Protein AF-A0A9E1VX59-F1 (afdb_monomer)

Nearest PDB structures (foldseek):
  4j41-assembly1_A  TM=5.391E-01  e=4.958E+00  Bacillus anthracis str. Sterne
  4j10-assembly1_B  T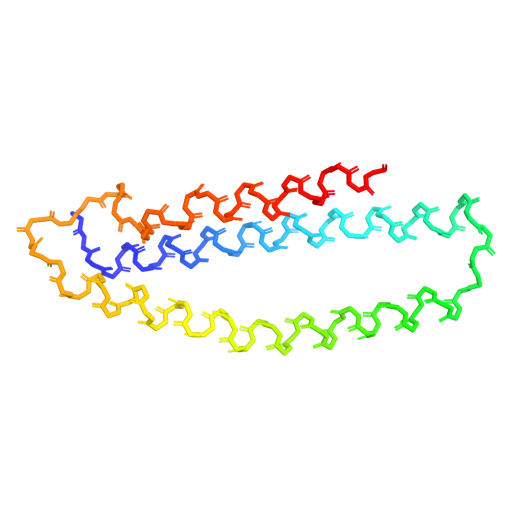M=5.360E-01  e=5.271E+00  Bacillus anthracis str. Sterne

Structure (mmCIF, N/CA/C/O backbone):
data_AF-A0A9E1VX59-F1
#
_entry.id   AF-A0A9E1VX59-F1
#
loop_
_atom_site.group_PDB
_atom_site.id
_atom_site.type_symbol
_atom_site.label_atom_id
_atom_site.label_alt_id
_atom_site.label_comp_id
_atom_site.label_asym_id
_atom_site.label_entity_id
_atom_site.label_seq_id
_atom_site.pdbx_PDB_ins_code
_atom_site.Cartn_x
_atom_site.Cartn_y
_atom_site.Cartn_z
_atom_site.occupancy
_atom_site.B_iso_or_equiv
_atom_site.auth_seq_id
_atom_site.auth_comp_id
_atom_site.auth_asym_id
_atom_site.auth_atom_id
_atom_site.pdbx_PDB_model_num
ATOM 1 N N . MET A 1 1 ? -22.634 -8.150 14.506 1.00 65.50 1 MET A N 1
ATOM 2 C CA . MET A 1 1 ? -21.607 -8.938 13.777 1.00 65.50 1 MET A CA 1
ATOM 3 C C . MET A 1 1 ? -20.467 -9.259 14.743 1.00 65.50 1 MET A C 1
ATOM 5 O O . MET A 1 1 ? -20.340 -8.534 15.713 1.00 65.50 1 MET A O 1
ATOM 9 N N . ASN A 1 2 ? -19.665 -10.315 14.550 1.00 79.00 2 ASN A N 1
ATOM 10 C CA . ASN A 1 2 ? -18.524 -10.581 15.446 1.00 79.00 2 ASN A CA 1
ATOM 11 C C . ASN A 1 2 ? -17.312 -9.701 15.061 1.00 79.00 2 ASN A C 1
ATOM 13 O O . ASN A 1 2 ? -17.063 -9.475 13.872 1.00 79.00 2 ASN A O 1
ATOM 17 N N . LYS A 1 3 ? -16.548 -9.225 16.051 1.00 77.44 3 LYS A N 1
ATOM 18 C CA . LYS A 1 3 ? -15.349 -8.382 15.887 1.00 77.44 3 LYS A CA 1
ATOM 19 C C . LYS A 1 3 ? -14.301 -9.047 14.979 1.00 77.44 3 LYS A C 1
ATOM 21 O O . LYS A 1 3 ? -13.710 -8.376 14.134 1.00 77.44 3 LYS A O 1
ATOM 26 N N . ASN A 1 4 ? -14.149 -10.373 15.055 1.00 79.19 4 ASN A N 1
ATOM 27 C CA . ASN A 1 4 ? -13.240 -11.125 14.175 1.00 79.19 4 ASN A CA 1
ATOM 28 C C . ASN A 1 4 ? -13.661 -11.084 12.696 1.00 79.19 4 ASN A C 1
ATOM 30 O O . ASN A 1 4 ? -12.806 -10.928 11.822 1.00 79.19 4 ASN A O 1
ATOM 34 N N . ASN A 1 5 ? -14.965 -11.150 12.405 1.00 81.50 5 ASN A N 1
ATOM 35 C CA . ASN A 1 5 ? -15.470 -11.062 11.030 1.00 81.50 5 ASN A CA 1
ATOM 36 C C . ASN A 1 5 ? -15.206 -9.667 10.448 1.00 81.50 5 ASN A C 1
ATOM 38 O O . ASN A 1 5 ? -14.810 -9.545 9.295 1.00 81.50 5 ASN A O 1
ATOM 42 N N . LEU A 1 6 ? -15.356 -8.618 11.264 1.00 79.00 6 LEU A N 1
ATOM 43 C CA . LEU A 1 6 ? -15.085 -7.231 10.875 1.00 79.00 6 LEU A CA 1
ATOM 44 C C . LEU A 1 6 ? -13.614 -7.027 10.469 1.00 79.00 6 LEU A C 1
ATOM 46 O O . LEU A 1 6 ? -13.328 -6.394 9.454 1.00 79.00 6 LEU A O 1
ATOM 50 N N . ILE A 1 7 ? -12.684 -7.608 11.235 1.00 79.69 7 ILE A N 1
ATOM 51 C CA . ILE A 1 7 ? -11.244 -7.572 10.940 1.00 79.69 7 ILE A CA 1
ATOM 52 C C . ILE A 1 7 ? -10.930 -8.356 9.658 1.00 79.69 7 ILE A C 1
ATOM 54 O O . ILE A 1 7 ? -10.156 -7.880 8.828 1.00 79.69 7 ILE A O 1
ATOM 58 N N . SER A 1 8 ? -11.542 -9.530 9.474 1.00 82.94 8 SER A N 1
ATOM 59 C CA . SER A 1 8 ? -11.341 -10.355 8.277 1.00 82.94 8 SER A CA 1
ATOM 60 C C . SER A 1 8 ? -11.831 -9.649 7.007 1.00 82.94 8 SER A C 1
ATOM 62 O O . SER A 1 8 ? -11.093 -9.578 6.026 1.00 82.94 8 SER A O 1
ATOM 64 N N . ILE A 1 9 ? -13.011 -9.017 7.051 1.00 84.19 9 ILE A N 1
ATOM 65 C CA . ILE A 1 9 ? -13.547 -8.220 5.936 1.00 84.19 9 ILE A CA 1
ATOM 66 C C . ILE A 1 9 ? -12.647 -7.012 5.643 1.00 84.19 9 ILE A C 1
ATOM 68 O O . ILE A 1 9 ? -12.376 -6.727 4.478 1.00 84.19 9 ILE A O 1
ATOM 72 N N . ALA A 1 10 ? -12.130 -6.327 6.672 1.00 82.25 10 ALA A N 1
ATOM 73 C CA . ALA A 1 10 ? -11.189 -5.219 6.486 1.00 82.25 10 ALA A CA 1
ATOM 74 C C . ALA A 1 10 ? -9.916 -5.664 5.745 1.00 82.25 10 ALA A C 1
ATOM 76 O O . ALA A 1 10 ? -9.451 -4.977 4.834 1.00 82.25 10 ALA A O 1
ATOM 77 N N . GLY A 1 11 ? -9.364 -6.821 6.127 1.00 82.12 11 GLY A N 1
ATOM 78 C CA . GLY A 1 11 ? -8.204 -7.418 5.466 1.00 82.12 11 GLY A CA 1
ATOM 79 C C . GLY A 1 11 ? -8.508 -7.831 4.026 1.00 82.12 11 GLY A C 1
ATOM 80 O O . GLY A 1 11 ? -7.764 -7.469 3.117 1.00 82.12 11 GLY A O 1
ATOM 81 N N . GLY A 1 12 ? -9.637 -8.512 3.809 1.00 86.38 12 GLY A N 1
ATOM 82 C CA . GLY A 1 12 ? -10.090 -8.936 2.485 1.00 86.38 12 GLY A CA 1
ATOM 83 C C . GLY A 1 12 ? -10.296 -7.760 1.531 1.00 86.38 12 GLY A C 1
ATOM 84 O O . GLY A 1 12 ? -9.813 -7.795 0.402 1.00 86.38 12 GLY A O 1
ATOM 85 N N . PHE A 1 13 ? -10.916 -6.675 2.004 1.00 85.69 13 PHE A N 1
ATOM 86 C CA . PHE A 1 13 ? -11.051 -5.440 1.234 1.00 85.69 13 PHE A CA 1
ATOM 87 C C . PHE A 1 13 ? -9.681 -4.925 0.779 1.00 85.69 13 PHE A C 1
ATOM 89 O O . PHE A 1 13 ? -9.494 -4.608 -0.394 1.00 85.69 13 PHE A O 1
ATOM 96 N N . TRP A 1 14 ? -8.689 -4.908 1.673 1.00 82.50 14 TRP A N 1
ATOM 97 C CA . TRP A 1 14 ? -7.350 -4.440 1.322 1.00 82.50 14 TRP A CA 1
ATOM 98 C C . TRP A 1 14 ? -6.639 -5.330 0.299 1.00 82.50 14 TRP A C 1
ATOM 100 O O . TRP A 1 14 ? -5.932 -4.817 -0.569 1.00 82.50 14 TRP A O 1
ATOM 110 N N . CYS A 1 15 ? -6.855 -6.646 0.354 1.00 85.25 15 CYS A N 1
ATOM 111 C CA . CYS A 1 15 ? -6.363 -7.572 -0.664 1.00 85.25 15 CYS A CA 1
ATOM 112 C C . CYS A 1 15 ? -6.972 -7.282 -2.042 1.00 85.25 15 CYS A C 1
ATOM 114 O O . CYS A 1 15 ? -6.233 -7.224 -3.023 1.00 85.25 15 CYS A O 1
ATOM 116 N N . VAL A 1 16 ? -8.287 -7.039 -2.118 1.00 88.69 16 VAL A N 1
ATOM 117 C CA . VAL A 1 16 ? -8.971 -6.704 -3.381 1.00 88.69 16 VAL A CA 1
ATOM 118 C C . VAL A 1 16 ? -8.437 -5.393 -3.960 1.00 88.69 16 VAL A C 1
ATOM 120 O O . VAL A 1 16 ? -8.079 -5.334 -5.136 1.00 88.69 16 VAL A O 1
ATOM 123 N N . VAL A 1 17 ? -8.313 -4.355 -3.127 1.00 84.81 17 VAL A N 1
ATOM 124 C CA . VAL A 1 17 ? -7.735 -3.063 -3.532 1.00 84.81 17 VAL A CA 1
ATOM 125 C C . VAL A 1 17 ? -6.291 -3.215 -4.012 1.00 84.81 17 VAL A C 1
ATOM 127 O O . VAL A 1 17 ? -5.921 -2.653 -5.041 1.00 84.81 17 VAL A O 1
ATOM 130 N N . GLY A 1 18 ? -5.474 -3.983 -3.288 1.00 83.81 18 GLY A N 1
ATOM 131 C CA . GLY A 1 18 ? -4.084 -4.240 -3.659 1.00 83.81 18 GLY A CA 1
ATOM 132 C C . GLY A 1 18 ? -3.964 -4.9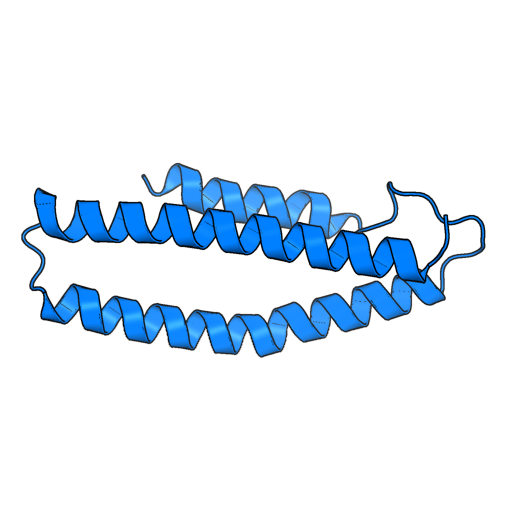40 -5.011 1.00 83.81 18 GLY A C 1
ATOM 133 O O . GLY A 1 18 ? -3.191 -4.499 -5.857 1.00 83.81 18 GLY A O 1
ATOM 134 N N . LEU A 1 19 ? -4.771 -5.977 -5.245 1.00 87.75 19 LEU A N 1
ATOM 135 C CA . LEU A 1 19 ? -4.789 -6.708 -6.512 1.00 87.75 19 LEU A CA 1
ATOM 136 C C . LEU A 1 19 ? -5.207 -5.806 -7.682 1.00 87.75 19 LEU A C 1
ATOM 138 O O . LEU A 1 19 ? -4.560 -5.813 -8.728 1.00 87.75 19 LEU A O 1
ATOM 142 N N . PHE A 1 20 ? -6.229 -4.970 -7.483 1.00 86.38 20 PHE A N 1
ATOM 143 C CA . PHE A 1 20 ? -6.650 -3.985 -8.478 1.00 86.38 20 PHE A CA 1
ATOM 144 C C . PHE A 1 20 ? -5.518 -3.014 -8.855 1.00 86.38 20 PHE A C 1
ATOM 146 O O . PHE A 1 20 ? -5.281 -2.770 -10.039 1.00 86.38 20 PHE A O 1
ATOM 153 N N . LEU A 1 21 ? -4.776 -2.499 -7.867 1.00 83.19 21 LEU A N 1
ATOM 154 C CA . LEU A 1 21 ? -3.639 -1.602 -8.104 1.00 83.19 21 LEU A CA 1
ATOM 155 C C . LEU A 1 21 ? -2.488 -2.291 -8.851 1.00 83.19 21 LEU A C 1
ATOM 157 O O . LEU A 1 21 ? -1.860 -1.654 -9.694 1.00 83.19 21 LEU A O 1
ATOM 161 N N . VAL A 1 22 ? -2.230 -3.578 -8.589 1.00 85.81 22 VAL A N 1
ATOM 162 C CA . VAL A 1 22 ? -1.211 -4.360 -9.314 1.00 85.81 22 VAL A CA 1
ATOM 163 C C . VAL A 1 22 ? -1.580 -4.505 -10.790 1.00 85.81 22 VAL A C 1
ATOM 165 O O . VAL A 1 22 ? -0.745 -4.223 -11.647 1.00 85.81 22 VAL A O 1
ATOM 168 N N . ILE A 1 23 ? -2.830 -4.872 -11.096 1.00 86.19 23 ILE A N 1
ATOM 169 C CA . ILE A 1 23 ? -3.312 -5.003 -12.483 1.00 86.19 23 ILE A CA 1
ATOM 170 C C . ILE A 1 23 ? -3.174 -3.667 -13.224 1.00 86.19 23 ILE A C 1
ATOM 172 O O . ILE A 1 23 ? -2.644 -3.614 -14.334 1.00 86.19 23 ILE A O 1
ATOM 176 N N . ARG A 1 24 ? -3.595 -2.566 -12.588 1.00 84.12 24 ARG A N 1
ATOM 177 C CA . ARG A 1 24 ? -3.469 -1.210 -13.144 1.00 84.12 24 ARG A CA 1
ATOM 178 C C . ARG A 1 24 ? -2.015 -0.804 -13.378 1.00 84.12 24 ARG A C 1
ATOM 180 O O . ARG A 1 24 ? -1.706 -0.264 -14.436 1.00 84.12 24 ARG A O 1
ATOM 187 N N . GLY A 1 25 ? -1.136 -1.073 -12.414 1.00 83.94 25 GLY A N 1
ATOM 188 C CA . GLY A 1 25 ? 0.290 -0.776 -12.527 1.00 83.94 25 GLY A CA 1
ATOM 189 C C . GLY A 1 25 ? 0.947 -1.531 -13.681 1.00 83.94 25 GLY A C 1
ATOM 190 O O . GLY A 1 25 ? 1.733 -0.949 -14.422 1.00 83.94 25 GLY A O 1
ATOM 191 N N . PHE A 1 26 ? 0.573 -2.795 -13.894 1.00 83.44 26 PHE A N 1
ATOM 192 C CA . PHE A 1 26 ? 1.078 -3.585 -15.018 1.00 83.44 26 PHE A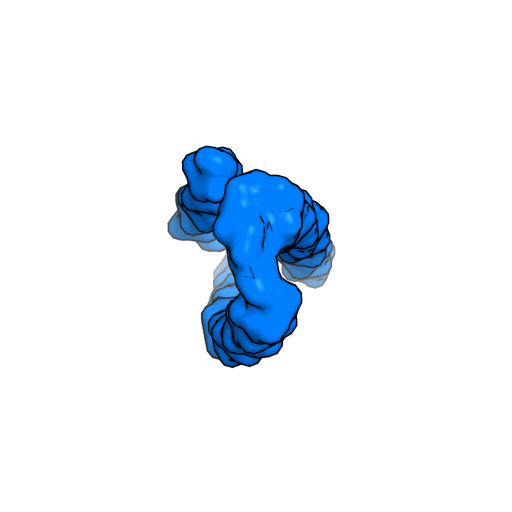 CA 1
ATOM 193 C C . PHE A 1 26 ? 0.674 -2.983 -16.372 1.00 83.44 26 PHE A C 1
ATOM 195 O O . PHE A 1 26 ? 1.508 -2.874 -17.268 1.00 83.44 26 PHE A O 1
ATOM 202 N N . GLY A 1 27 ? -0.569 -2.500 -16.491 1.00 83.00 27 GLY A N 1
ATOM 203 C CA . GLY A 1 27 ? -1.029 -1.776 -17.681 1.00 83.00 27 GLY A CA 1
ATOM 204 C C . GLY A 1 27 ? -0.221 -0.503 -17.967 1.00 83.00 27 GLY A C 1
ATOM 205 O O . GLY A 1 27 ? 0.103 -0.232 -19.121 1.00 83.00 27 GLY A O 1
ATOM 206 N N . MET A 1 28 ? 0.178 0.245 -16.930 1.00 80.88 28 MET A N 1
ATOM 207 C CA . MET A 1 28 ? 1.039 1.428 -17.092 1.00 80.88 28 MET A CA 1
ATOM 208 C C . MET A 1 28 ? 2.453 1.066 -17.561 1.00 80.88 28 MET A C 1
ATOM 210 O O . MET A 1 28 ? 2.997 1.734 -18.437 1.00 80.88 28 MET A O 1
ATOM 214 N N . TYR A 1 29 ? 3.044 -0.007 -17.026 1.00 81.31 29 TYR A N 1
ATOM 215 C CA . TYR A 1 29 ? 4.350 -0.489 -17.491 1.00 81.31 29 TYR A CA 1
ATOM 216 C C . TYR A 1 29 ? 4.313 -0.965 -18.947 1.00 81.31 29 TYR A C 1
ATOM 218 O O . TYR A 1 29 ? 5.271 -0.745 -19.688 1.00 81.31 29 TYR A O 1
ATOM 226 N N . GLN A 1 30 ? 3.203 -1.574 -19.373 1.00 77.94 30 GLN A N 1
ATOM 227 C CA . GLN A 1 30 ? 3.004 -1.963 -20.766 1.00 77.94 30 GLN A CA 1
ATOM 228 C C . GLN A 1 30 ? 2.936 -0.737 -21.692 1.00 77.94 30 GLN A C 1
ATOM 230 O O . GLN A 1 30 ? 3.599 -0.735 -22.729 1.00 77.94 30 GLN A O 1
ATOM 235 N N . LEU A 1 31 ? 2.221 0.325 -21.294 1.00 76.62 31 LEU A N 1
ATOM 236 C CA . LEU A 1 31 ? 2.194 1.601 -22.024 1.00 76.62 31 LEU A CA 1
ATOM 237 C C . LEU A 1 31 ? 3.587 2.242 -22.118 1.00 76.62 31 LEU A C 1
ATOM 239 O O . LEU A 1 31 ? 4.001 2.669 -23.193 1.00 76.62 31 LEU A O 1
ATOM 243 N N . ALA A 1 32 ? 4.348 2.244 -21.020 1.00 74.69 32 ALA A N 1
ATOM 244 C CA . ALA A 1 32 ? 5.697 2.813 -20.984 1.00 74.69 32 ALA A CA 1
ATOM 245 C C . ALA A 1 32 ? 6.674 2.117 -21.953 1.00 74.69 32 ALA A C 1
ATOM 247 O O . ALA A 1 32 ? 7.569 2.764 -22.497 1.00 74.69 32 ALA A O 1
ATOM 248 N N . GLY A 1 33 ? 6.504 0.810 -22.177 1.00 67.75 33 GLY A N 1
ATOM 249 C CA . GLY A 1 33 ? 7.303 0.050 -23.140 1.00 67.75 33 GLY A CA 1
ATOM 250 C C . GLY A 1 33 ? 6.864 0.219 -24.598 1.00 67.75 33 GLY A C 1
ATOM 251 O O . GLY A 1 33 ? 7.700 0.089 -25.488 1.00 67.75 33 GLY A O 1
ATOM 252 N N . GLN A 1 34 ? 5.580 0.493 -24.848 1.00 66.56 34 GLN A N 1
ATOM 253 C CA . GLN A 1 34 ? 5.014 0.596 -26.199 1.00 66.56 34 GLN A CA 1
ATOM 254 C C . GLN A 1 34 ? 5.101 2.021 -26.767 1.00 66.56 34 GLN A C 1
ATOM 256 O O . GLN A 1 34 ? 5.482 2.181 -27.921 1.00 66.56 34 GLN A O 1
ATOM 261 N N . GLU A 1 35 ? 4.782 3.051 -25.975 1.00 61.56 35 GLU A N 1
ATOM 262 C CA . GLU A 1 35 ? 4.657 4.432 -26.477 1.00 61.56 35 GLU A CA 1
ATOM 263 C C . GLU A 1 35 ? 5.864 5.318 -26.155 1.00 61.56 35 GLU A C 1
ATOM 265 O O . GLU A 1 35 ? 6.202 6.214 -26.923 1.00 61.56 35 GLU A O 1
ATOM 270 N N . GLN A 1 36 ? 6.560 5.063 -25.043 1.00 60.72 36 GLN A N 1
ATOM 271 C CA . GLN A 1 36 ? 7.562 6.001 -24.527 1.00 60.72 36 GLN A CA 1
ATOM 272 C C . GLN A 1 36 ? 9.005 5.693 -24.966 1.00 60.72 36 GLN A C 1
ATOM 274 O O . GLN A 1 36 ? 9.929 6.358 -24.499 1.00 60.72 36 GLN A O 1
ATOM 279 N N . HIS A 1 37 ? 9.226 4.668 -25.811 1.00 61.78 37 HIS A N 1
ATOM 280 C CA . HIS A 1 37 ? 10.563 4.179 -26.216 1.00 61.78 37 HIS A CA 1
ATOM 281 C C . HIS A 1 37 ? 11.529 3.980 -25.025 1.00 61.78 37 HIS A C 1
ATOM 283 O O . HIS A 1 37 ? 12.751 4.070 -25.153 1.00 61.78 37 HIS A O 1
ATOM 289 N N . SER A 1 38 ? 10.981 3.729 -23.833 1.00 60.88 38 SER A N 1
ATOM 290 C CA . SER A 1 38 ? 11.756 3.709 -22.602 1.00 60.88 38 SER A CA 1
ATOM 291 C C . SER A 1 38 ? 12.608 2.443 -22.562 1.00 60.88 38 SER A C 1
ATOM 293 O O . SER A 1 38 ? 12.095 1.333 -22.709 1.00 60.88 38 SER A O 1
ATOM 295 N N . THR A 1 39 ? 13.916 2.594 -22.345 1.00 72.94 39 THR A N 1
ATOM 296 C CA . THR A 1 39 ? 14.860 1.470 -22.289 1.00 72.94 39 THR A CA 1
ATOM 297 C C . THR A 1 39 ? 14.364 0.413 -21.300 1.00 72.94 39 THR A C 1
ATOM 299 O O . THR A 1 39 ? 14.045 0.749 -20.157 1.00 72.94 39 THR A O 1
ATOM 302 N N . GLN A 1 40 ? 14.344 -0.868 -21.697 1.00 71.94 40 GLN A N 1
ATOM 303 C CA . GLN A 1 40 ? 13.916 -1.991 -20.839 1.00 71.94 40 GLN A CA 1
ATOM 304 C C . GLN A 1 40 ? 14.562 -1.955 -19.443 1.00 71.94 40 GLN A C 1
ATOM 306 O O . GLN A 1 40 ? 13.920 -2.268 -18.444 1.00 71.94 40 GLN A O 1
ATOM 311 N N . VAL A 1 41 ? 15.812 -1.494 -19.361 1.00 76.25 41 VAL A N 1
ATOM 312 C CA . VAL A 1 41 ? 16.555 -1.304 -18.108 1.00 76.25 41 VAL A CA 1
ATOM 313 C C . VAL A 1 41 ? 15.856 -0.322 -17.156 1.00 76.25 41 VAL A C 1
ATOM 315 O O . VAL A 1 41 ? 15.751 -0.600 -15.964 1.00 76.25 41 VAL A O 1
ATOM 318 N N . ALA A 1 42 ? 15.320 0.794 -17.658 1.00 78.25 42 ALA A N 1
ATOM 319 C CA . ALA A 1 42 ? 14.620 1.784 -16.837 1.00 78.25 42 ALA A CA 1
ATOM 320 C C . ALA A 1 42 ? 13.287 1.241 -16.293 1.00 78.25 42 ALA A C 1
ATOM 322 O O . ALA A 1 42 ? 12.931 1.510 -15.144 1.00 78.25 42 ALA A O 1
ATOM 323 N N . ILE A 1 43 ? 12.582 0.424 -17.082 1.00 80.75 43 ILE A N 1
ATOM 324 C CA . ILE A 1 43 ? 11.341 -0.249 -16.667 1.00 80.75 43 ILE A CA 1
ATOM 325 C C . ILE A 1 43 ? 11.626 -1.249 -15.538 1.00 80.75 43 ILE A C 1
ATOM 327 O O . ILE A 1 43 ? 10.933 -1.263 -14.524 1.00 80.75 43 ILE A O 1
ATOM 331 N N . VAL A 1 44 ? 12.690 -2.044 -15.665 1.00 82.81 44 VAL A N 1
ATOM 332 C CA . VAL A 1 44 ? 13.071 -3.023 -14.636 1.00 82.81 44 VAL A CA 1
ATOM 333 C C . VAL A 1 44 ? 13.530 -2.332 -13.349 1.00 82.81 44 VAL A C 1
ATOM 335 O O . VAL A 1 44 ? 13.073 -2.693 -12.265 1.00 82.81 44 VAL A O 1
ATOM 338 N N . ILE A 1 45 ? 14.386 -1.308 -13.445 1.00 86.38 45 ILE A N 1
ATOM 339 C CA . ILE A 1 45 ? 14.869 -0.562 -12.271 1.00 86.38 45 ILE A CA 1
ATOM 340 C C . ILE A 1 45 ? 13.706 0.134 -11.554 1.00 86.38 45 ILE A C 1
ATOM 342 O O . ILE A 1 45 ? 13.598 0.038 -10.330 1.00 86.38 45 ILE A O 1
ATOM 346 N N . SER A 1 46 ? 12.808 0.793 -12.292 1.00 85.81 46 SER A N 1
ATOM 347 C CA . SER A 1 46 ? 11.627 1.428 -11.692 1.00 85.81 46 SER A CA 1
ATOM 348 C C . SER A 1 46 ? 10.683 0.405 -11.057 1.00 85.81 46 SER A C 1
ATOM 350 O O . SER A 1 46 ? 10.191 0.657 -9.958 1.00 85.81 46 SER A O 1
ATOM 352 N N . GLY A 1 47 ? 10.524 -0.783 -11.651 1.00 86.69 47 GLY A N 1
ATOM 353 C CA . GLY A 1 47 ? 9.799 -1.903 -11.049 1.00 86.69 47 GLY A CA 1
ATOM 354 C C . GLY A 1 47 ? 10.391 -2.354 -9.710 1.00 86.69 47 GLY A C 1
ATOM 355 O O . GLY A 1 47 ? 9.659 -2.506 -8.731 1.00 86.69 47 GLY A O 1
ATOM 356 N N . ILE A 1 48 ? 11.717 -2.504 -9.629 1.00 88.62 48 ILE A N 1
ATOM 357 C CA . ILE A 1 48 ? 12.419 -2.883 -8.390 1.00 88.62 48 ILE A CA 1
ATOM 358 C C . ILE A 1 48 ? 12.256 -1.798 -7.320 1.00 88.62 48 ILE A C 1
ATOM 360 O O . ILE A 1 48 ? 11.925 -2.102 -6.173 1.00 88.62 48 ILE A O 1
ATOM 364 N N . ILE A 1 49 ? 12.438 -0.527 -7.687 1.00 90.12 49 ILE A N 1
ATOM 365 C CA . ILE A 1 49 ? 12.263 0.604 -6.768 1.00 90.12 49 ILE A CA 1
ATOM 366 C C . ILE A 1 49 ? 10.813 0.669 -6.276 1.00 90.12 49 ILE A C 1
ATOM 368 O O . ILE A 1 49 ? 10.576 0.804 -5.075 1.00 90.12 49 ILE A O 1
ATOM 372 N N . ALA A 1 50 ? 9.837 0.513 -7.172 1.00 87.19 50 ALA A N 1
ATOM 373 C CA . ALA A 1 50 ? 8.422 0.488 -6.823 1.00 87.19 50 ALA A CA 1
ATOM 374 C C . ALA A 1 50 ? 8.095 -0.665 -5.862 1.00 87.19 50 ALA A C 1
ATOM 376 O O . ALA A 1 50 ? 7.371 -0.457 -4.886 1.00 87.19 50 ALA A O 1
ATOM 377 N N . ALA A 1 51 ? 8.668 -1.853 -6.080 1.00 87.81 51 ALA A N 1
ATOM 378 C CA . ALA A 1 51 ? 8.515 -2.994 -5.182 1.00 87.81 51 ALA A CA 1
ATOM 379 C C . ALA A 1 51 ? 9.118 -2.715 -3.795 1.00 87.81 51 ALA A C 1
ATOM 381 O O . ALA A 1 51 ? 8.459 -2.954 -2.783 1.00 87.81 51 ALA A O 1
ATOM 382 N N . LEU A 1 52 ? 10.327 -2.147 -3.726 1.00 90.69 52 LEU A N 1
ATOM 383 C CA . LEU A 1 52 ? 10.973 -1.783 -2.461 1.00 90.69 52 LEU A CA 1
ATOM 384 C C . LEU A 1 52 ? 10.169 -0.732 -1.689 1.00 90.69 52 LEU A C 1
ATOM 386 O O . LEU A 1 52 ? 9.874 -0.925 -0.508 1.00 90.69 52 LEU A O 1
ATOM 390 N N . ILE A 1 53 ? 9.752 0.348 -2.356 1.00 88.62 53 ILE A N 1
ATOM 391 C CA . ILE A 1 53 ? 8.907 1.387 -1.754 1.00 88.62 53 ILE A CA 1
ATOM 392 C C . ILE A 1 53 ? 7.584 0.775 -1.281 1.00 88.62 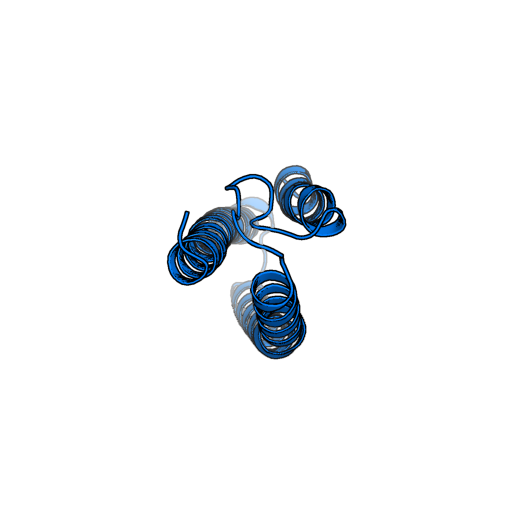53 ILE A C 1
ATOM 394 O O . ILE A 1 53 ? 7.141 1.048 -0.163 1.00 88.62 53 ILE A O 1
ATOM 398 N N . GLY A 1 54 ? 6.972 -0.083 -2.099 1.00 85.88 54 GLY A N 1
ATOM 399 C CA . GLY A 1 54 ? 5.745 -0.802 -1.773 1.00 85.88 54 GLY A CA 1
ATOM 400 C C . GLY A 1 54 ? 5.885 -1.670 -0.522 1.00 85.88 54 GLY A C 1
ATOM 401 O O . GLY A 1 54 ? 5.039 -1.589 0.368 1.00 85.88 54 GLY A O 1
ATOM 402 N N . LEU A 1 55 ? 6.973 -2.437 -0.403 1.00 86.50 55 LEU A N 1
ATOM 403 C CA . LEU A 1 55 ? 7.256 -3.286 0.757 1.00 86.50 55 LEU A CA 1
ATOM 404 C C . LEU A 1 55 ? 7.497 -2.468 2.027 1.00 86.50 55 LEU A C 1
ATOM 406 O O . LEU A 1 55 ? 6.918 -2.771 3.072 1.00 86.50 55 LEU A O 1
ATOM 410 N N . VAL A 1 56 ? 8.306 -1.409 1.950 1.00 88.38 56 VAL A N 1
ATOM 411 C CA . VAL A 1 56 ? 8.595 -0.536 3.099 1.00 88.38 56 VAL A CA 1
ATOM 412 C C . VAL A 1 56 ? 7.324 0.174 3.565 1.00 88.38 56 VAL A C 1
ATOM 414 O O . VAL A 1 56 ? 6.967 0.112 4.747 1.00 88.38 56 VAL A O 1
ATOM 417 N N . LYS A 1 57 ? 6.589 0.796 2.634 1.00 83.31 57 LYS A N 1
ATOM 418 C CA . LYS A 1 57 ? 5.319 1.472 2.920 1.00 83.31 57 LYS A CA 1
ATOM 419 C C . LYS A 1 57 ? 4.282 0.483 3.451 1.00 83.31 57 LYS A C 1
ATOM 421 O O . LYS A 1 57 ? 3.589 0.802 4.414 1.00 83.31 57 LYS A O 1
ATOM 426 N N . GLY A 1 58 ? 4.199 -0.717 2.879 1.00 80.94 58 GLY A N 1
ATOM 427 C CA . GLY A 1 58 ? 3.316 -1.790 3.329 1.00 80.94 58 GLY A CA 1
ATOM 428 C C . GLY A 1 58 ? 3.628 -2.219 4.760 1.00 80.94 58 GLY A C 1
ATOM 429 O O . GLY A 1 58 ? 2.757 -2.180 5.627 1.00 80.94 58 GLY A O 1
ATOM 430 N N . LYS A 1 59 ? 4.891 -2.529 5.062 1.00 83.75 59 LYS A N 1
ATOM 431 C CA . LYS A 1 59 ? 5.297 -2.935 6.412 1.00 83.75 59 LYS A CA 1
ATOM 432 C C . LYS A 1 59 ? 5.003 -1.846 7.442 1.00 83.75 59 LYS A C 1
ATOM 434 O O . LYS A 1 59 ? 4.499 -2.162 8.517 1.00 83.75 59 LYS A O 1
ATOM 439 N N . PHE A 1 60 ? 5.285 -0.584 7.125 1.00 83.38 60 PHE A N 1
ATOM 440 C CA . PHE A 1 60 ? 5.157 0.511 8.082 1.00 83.38 60 PHE A CA 1
ATOM 441 C C . PHE A 1 60 ? 3.722 1.035 8.198 1.00 83.38 60 PHE A C 1
ATOM 443 O O . PHE A 1 60 ? 3.128 1.008 9.276 1.00 83.38 60 PHE A O 1
ATOM 450 N N . VAL A 1 61 ? 3.139 1.489 7.088 1.00 80.19 61 VAL A N 1
ATOM 451 C CA . VAL A 1 61 ? 1.817 2.129 7.070 1.00 80.19 61 VAL A CA 1
ATOM 452 C C . VAL A 1 61 ? 0.7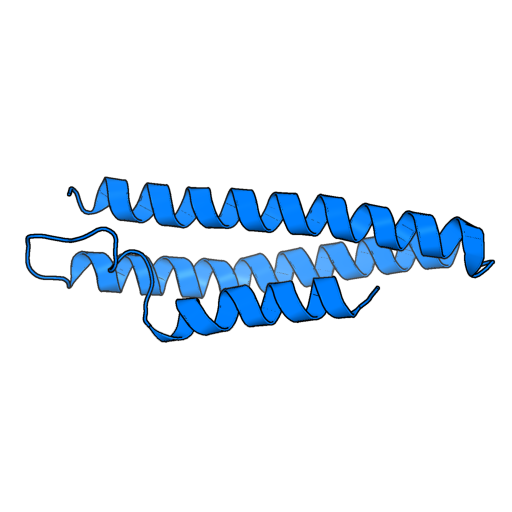21 1.098 7.281 1.00 80.19 61 VAL A C 1
ATOM 454 O O . VAL A 1 61 ? -0.202 1.354 8.056 1.00 80.19 61 VAL A O 1
ATOM 457 N N . LEU A 1 62 ? 0.822 -0.069 6.639 1.00 77.56 62 LEU A N 1
ATOM 458 C CA . LEU A 1 62 ? -0.231 -1.074 6.700 1.00 77.56 62 LEU A CA 1
ATOM 459 C C . LEU A 1 62 ? -0.246 -1.808 8.034 1.00 77.56 62 LEU A C 1
ATOM 461 O O . LEU A 1 62 ? -1.313 -1.904 8.630 1.00 77.56 62 LEU A O 1
ATOM 465 N N . SER A 1 63 ? 0.909 -2.214 8.575 1.00 80.56 63 SER A N 1
ATOM 466 C CA . SER A 1 63 ? 0.939 -2.809 9.923 1.00 80.56 63 SER A CA 1
ATOM 467 C C . SER 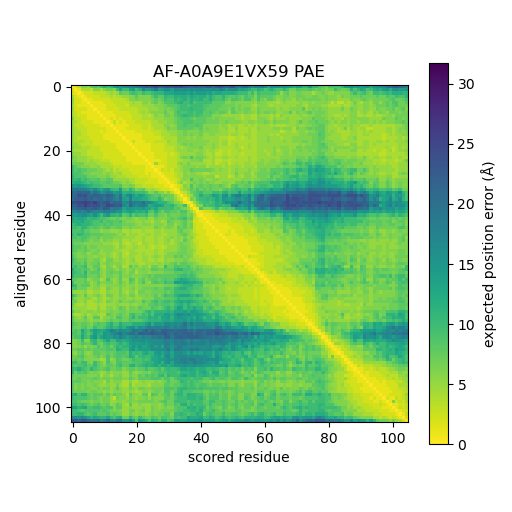A 1 63 ? 0.480 -1.822 10.990 1.00 80.56 63 SER A C 1
ATOM 469 O O . SER A 1 63 ? -0.299 -2.189 11.871 1.00 80.56 63 SER A O 1
ATOM 471 N N . LYS A 1 64 ? 0.918 -0.554 10.916 1.00 81.25 64 LYS A N 1
ATOM 472 C CA . LYS A 1 64 ? 0.501 0.479 11.876 1.00 81.25 64 LYS A CA 1
ATOM 473 C C . LYS A 1 64 ? -1.005 0.724 11.796 1.00 81.25 64 LYS A C 1
ATOM 475 O O . LYS A 1 64 ? -1.676 0.773 12.825 1.00 81.25 64 LYS A O 1
ATOM 480 N N . THR A 1 65 ? -1.540 0.815 10.581 1.00 80.31 65 THR A N 1
ATOM 48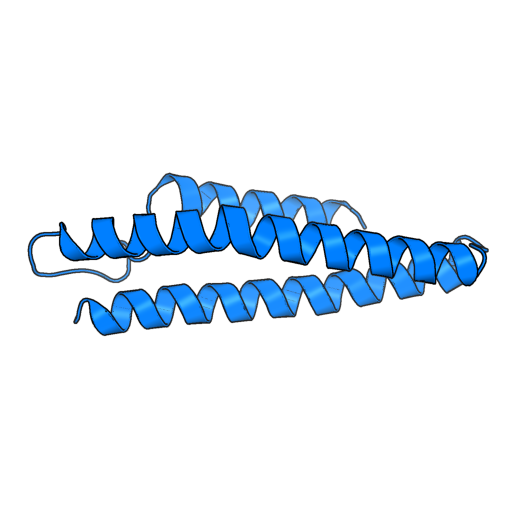1 C CA . THR A 1 65 ? -2.977 0.951 10.313 1.00 80.31 65 THR A CA 1
ATOM 482 C C . THR A 1 65 ? -3.770 -0.254 10.803 1.00 80.31 65 THR A C 1
ATOM 484 O O . THR A 1 65 ? -4.762 -0.075 11.502 1.00 80.31 65 THR A O 1
ATOM 487 N N . ALA A 1 66 ? -3.337 -1.472 10.477 1.00 80.44 66 ALA A N 1
ATOM 488 C CA . ALA A 1 66 ? -4.023 -2.704 10.843 1.00 80.44 66 ALA A CA 1
ATOM 489 C C . ALA A 1 66 ? -4.070 -2.876 12.362 1.00 80.44 66 ALA A C 1
ATOM 491 O O . ALA A 1 66 ? -5.129 -3.166 12.915 1.00 80.44 66 ALA A O 1
ATOM 492 N N . ARG A 1 67 ? -2.953 -2.608 13.052 1.00 82.44 67 ARG A N 1
ATOM 493 C CA . ARG A 1 67 ? -2.897 -2.635 14.517 1.00 82.44 67 ARG A CA 1
ATOM 494 C C . ARG A 1 67 ? -3.824 -1.587 15.123 1.00 82.44 67 ARG A C 1
ATOM 496 O O . ARG A 1 67 ? -4.613 -1.924 15.996 1.00 82.44 67 ARG A O 1
ATOM 503 N N . LYS A 1 68 ? -3.795 -0.350 14.612 1.00 82.06 68 LYS A N 1
ATOM 504 C CA . LYS A 1 68 ? -4.679 0.731 15.072 1.00 82.06 68 LYS A CA 1
ATOM 505 C C . LYS A 1 68 ? -6.157 0.409 14.832 1.00 82.06 68 LYS A C 1
ATOM 507 O O . LYS A 1 68 ? -6.976 0.656 15.710 1.00 82.06 68 LYS A O 1
ATOM 512 N N . ASN A 1 69 ? -6.507 -0.163 13.678 1.00 80.62 69 ASN A N 1
ATOM 513 C CA . ASN A 1 69 ? -7.887 -0.539 13.376 1.00 80.62 69 ASN A CA 1
ATOM 514 C C . ASN A 1 69 ? -8.347 -1.718 14.239 1.00 80.62 69 ASN A C 1
ATOM 516 O O . ASN A 1 69 ? -9.459 -1.683 14.748 1.00 80.62 69 ASN A O 1
ATOM 520 N N . LYS A 1 70 ? -7.484 -2.716 14.469 1.00 79.69 70 LYS A N 1
ATOM 521 C CA . LYS A 1 70 ? -7.766 -3.834 15.376 1.00 79.69 70 LYS A CA 1
ATOM 522 C C . LYS A 1 70 ? -8.002 -3.351 16.809 1.00 79.69 70 LYS A C 1
ATOM 524 O O . LYS A 1 70 ? -9.008 -3.728 17.396 1.00 79.69 70 LYS A O 1
ATOM 529 N N . THR A 1 71 ? -7.119 -2.508 17.352 1.00 82.88 71 THR A N 1
ATOM 530 C CA . THR A 1 71 ? -7.287 -1.924 18.695 1.00 82.88 71 THR A CA 1
ATOM 531 C C . THR A 1 71 ? -8.601 -1.156 18.792 1.00 82.88 71 THR A C 1
ATOM 533 O O . THR A 1 71 ? -9.389 -1.433 19.686 1.00 82.88 71 THR A O 1
ATOM 536 N N . ARG A 1 72 ? -8.909 -0.309 17.798 1.00 81.06 72 ARG A N 1
ATOM 537 C CA . ARG A 1 72 ? -10.188 0.406 17.747 1.00 81.06 72 ARG A CA 1
ATOM 538 C C . ARG A 1 72 ? -11.379 -0.555 17.754 1.00 81.06 72 ARG A C 1
ATOM 540 O O . ARG A 1 72 ? -12.292 -0.362 18.535 1.00 81.06 72 ARG A O 1
ATOM 547 N N . ILE A 1 73 ? -11.379 -1.590 16.909 1.00 78.81 73 ILE A N 1
ATOM 548 C CA . ILE A 1 73 ? -12.475 -2.575 16.837 1.00 78.81 73 ILE A CA 1
ATOM 549 C C . ILE A 1 73 ? -12.677 -3.305 18.176 1.00 78.81 73 ILE A C 1
ATOM 551 O O . ILE A 1 73 ? -13.813 -3.627 18.517 1.00 78.81 73 ILE A O 1
ATOM 555 N N . HIS A 1 74 ? -11.610 -3.553 18.942 1.00 77.94 74 HIS A N 1
ATOM 556 C CA . HIS A 1 74 ? -11.718 -4.141 20.281 1.00 77.94 74 HIS A CA 1
ATOM 557 C C . HIS A 1 74 ? -12.319 -3.184 21.318 1.00 77.94 74 HIS A C 1
ATOM 559 O O . HIS A 1 74 ? -13.037 -3.651 22.196 1.00 77.94 74 HIS A O 1
ATOM 565 N N . GLU A 1 75 ? -12.059 -1.8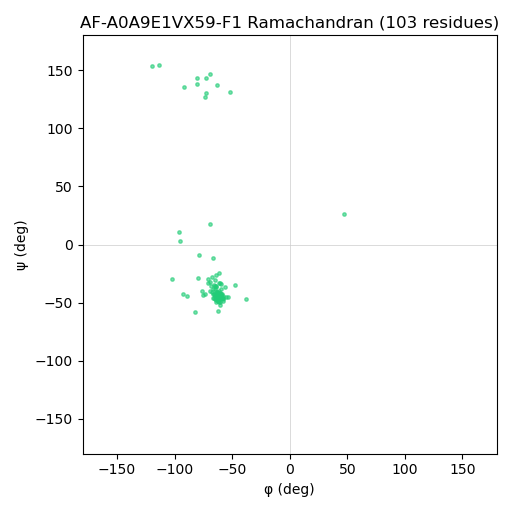82 21.196 1.00 79.06 75 GLU A N 1
ATOM 566 C CA . GLU A 1 75 ? -12.581 -0.828 22.080 1.00 79.06 75 GLU A CA 1
ATOM 567 C C . GLU A 1 75 ? -14.037 -0.432 21.773 1.00 79.06 75 GLU A C 1
ATOM 569 O O . GLU A 1 75 ? -14.639 0.313 22.540 1.00 79.06 75 GLU A O 1
ATOM 574 N N . LEU A 1 76 ? -14.629 -0.910 20.670 1.00 77.00 76 LEU A N 1
ATOM 575 C CA . LEU A 1 76 ? -16.043 -0.667 20.374 1.00 77.00 76 LEU A CA 1
ATOM 576 C C . LEU A 1 76 ? -16.955 -1.492 21.301 1.00 77.00 76 LEU A C 1
ATOM 578 O O . LEU A 1 76 ? -16.806 -2.719 21.400 1.00 77.00 76 LEU A O 1
ATOM 582 N N . GLU A 1 77 ? -17.937 -0.815 21.905 1.00 69.94 77 GLU A N 1
ATOM 583 C CA . GLU A 1 77 ? -19.073 -1.438 22.591 1.00 69.94 77 GLU A CA 1
ATOM 584 C C . GLU A 1 77 ? -19.915 -2.249 21.600 1.00 69.94 77 GLU A C 1
ATOM 586 O O . GLU A 1 77 ? -20.153 -1.845 20.457 1.00 69.94 77 GLU A O 1
ATOM 591 N N . ASP A 1 78 ? -20.330 -3.437 22.031 1.00 69.50 78 ASP A N 1
ATOM 592 C CA . ASP A 1 78 ? -21.199 -4.296 21.239 1.00 69.50 78 ASP A CA 1
ATOM 593 C C . ASP A 1 78 ? -22.632 -3.724 21.207 1.00 69.50 78 ASP A C 1
ATOM 595 O O . ASP A 1 78 ? -23.098 -3.209 22.223 1.00 69.50 78 ASP A O 1
ATOM 599 N N . PRO A 1 79 ? -23.368 -3.822 20.078 1.00 68.06 79 PRO A N 1
ATOM 600 C CA . PRO A 1 79 ? -23.056 -4.585 18.867 1.00 68.06 79 PRO A CA 1
ATOM 601 C C . PRO A 1 79 ? -22.296 -3.798 17.781 1.00 68.06 79 PRO A C 1
ATOM 603 O O . PRO A 1 79 ? -22.681 -2.702 17.370 1.00 68.06 79 PRO A O 1
ATOM 606 N N . VAL A 1 80 ? -21.267 -4.429 17.203 1.00 72.19 80 VAL A N 1
ATOM 607 C CA . VAL A 1 80 ? -20.504 -3.855 16.079 1.00 72.19 80 VAL A CA 1
ATOM 608 C C . VAL A 1 80 ? -21.198 -4.035 14.721 1.00 72.19 80 VAL A C 1
ATOM 610 O O . VAL A 1 80 ? -21.718 -5.113 14.389 1.00 72.19 80 VAL A O 1
ATOM 613 N N . HIS A 1 81 ? -21.149 -2.975 13.909 1.00 74.62 81 HIS A N 1
ATOM 614 C CA . HIS A 1 81 ? -21.796 -2.871 12.597 1.00 74.62 81 HIS A CA 1
ATOM 615 C C . HIS A 1 81 ? -20.782 -2.792 11.439 1.00 74.62 81 HIS A C 1
ATOM 617 O O . HIS A 1 81 ? -19.666 -2.303 11.597 1.00 74.62 81 HIS A O 1
ATOM 623 N N . ILE A 1 82 ? -21.188 -3.216 10.234 1.00 70.19 82 ILE A N 1
ATOM 624 C CA . ILE A 1 82 ? -20.345 -3.237 9.016 1.00 70.19 82 ILE A CA 1
ATOM 625 C C . ILE A 1 82 ? -19.846 -1.828 8.631 1.00 70.19 82 ILE A C 1
ATOM 627 O O . ILE A 1 82 ? -18.719 -1.668 8.175 1.00 70.19 82 ILE A O 1
ATOM 631 N N . HIS A 1 83 ? -20.618 -0.767 8.875 1.00 73.06 83 HIS A N 1
ATOM 632 C CA . HIS A 1 83 ? -20.160 0.604 8.596 1.00 73.06 83 HIS A CA 1
ATOM 633 C C . HIS A 1 83 ? -18.992 1.053 9.502 1.00 73.06 83 HIS A C 1
ATOM 635 O O . HIS A 1 83 ? -18.364 2.078 9.253 1.00 73.06 83 HIS A O 1
ATOM 641 N N . GLN A 1 84 ? -18.692 0.294 10.561 1.00 70.62 84 GLN A N 1
ATOM 642 C CA . GLN A 1 84 ? -17.598 0.560 11.488 1.00 70.62 84 GLN A CA 1
ATOM 643 C C . GLN A 1 84 ? -16.337 -0.241 11.137 1.00 70.62 84 GLN A C 1
ATOM 645 O O . GLN A 1 84 ? -15.413 -0.252 11.947 1.00 70.62 84 GLN A O 1
ATOM 650 N N . ILE A 1 85 ? -16.259 -0.895 9.964 1.00 71.50 85 ILE A N 1
ATOM 651 C CA . ILE A 1 85 ? -15.069 -1.652 9.515 1.00 71.50 85 ILE A CA 1
ATOM 652 C C . ILE A 1 85 ? -13.810 -0.778 9.558 1.00 71.50 85 ILE A C 1
ATOM 654 O O . ILE A 1 85 ? -12.768 -1.202 10.065 1.00 71.50 85 ILE A O 1
ATOM 658 N N . PHE A 1 86 ? -13.906 0.454 9.059 1.00 71.44 86 PHE A N 1
ATOM 659 C CA . PHE A 1 86 ? -12.789 1.389 8.982 1.00 71.44 86 PHE A CA 1
ATOM 660 C C . PHE A 1 86 ? -13.063 2.660 9.790 1.00 71.44 86 PHE A C 1
ATOM 662 O O . PHE A 1 86 ? -14.207 3.056 10.003 1.00 71.44 86 PHE A O 1
ATOM 669 N N . ALA A 1 87 ? -12.000 3.323 10.252 1.00 73.19 87 ALA A N 1
ATOM 670 C CA . ALA A 1 87 ? -12.144 4.648 10.849 1.00 73.19 87 ALA A CA 1
ATOM 671 C C . ALA A 1 87 ? -12.531 5.670 9.765 1.00 73.19 87 ALA A C 1
ATOM 673 O O . ALA A 1 87 ? -12.052 5.576 8.637 1.00 73.19 87 ALA A O 1
ATOM 674 N N . LYS A 1 88 ? -13.328 6.687 10.119 1.00 77.00 88 LYS A N 1
ATOM 675 C CA . LYS A 1 88 ? -13.781 7.770 9.217 1.00 77.00 88 LYS A CA 1
ATOM 676 C C . LYS A 1 88 ? -12.729 8.275 8.202 1.00 77.00 88 LYS A C 1
ATOM 678 O O . LYS A 1 88 ? -13.068 8.338 7.025 1.00 77.00 88 LYS A O 1
ATOM 683 N N . PRO A 1 89 ? -11.460 8.565 8.571 1.00 76.00 89 PRO A N 1
ATOM 684 C CA . PRO A 1 89 ? -10.467 9.035 7.597 1.00 76.00 89 PRO A CA 1
ATOM 685 C C . PRO A 1 89 ? -10.119 8.018 6.497 1.00 76.00 89 PRO A C 1
ATOM 687 O O . PRO A 1 89 ? -9.747 8.420 5.400 1.00 76.00 89 PRO A O 1
ATOM 690 N N . PHE A 1 90 ? -10.258 6.712 6.739 1.00 76.75 90 PHE A N 1
ATOM 691 C CA . PHE A 1 90 ? -9.951 5.687 5.733 1.00 76.75 90 PHE A CA 1
ATOM 692 C C . PHE A 1 90 ? -10.945 5.679 4.576 1.00 76.75 90 PHE A C 1
ATOM 694 O O . PHE A 1 90 ? -10.535 5.439 3.444 1.00 76.75 90 PHE A O 1
ATOM 701 N N . TYR A 1 91 ? -12.212 6.011 4.836 1.00 78.12 91 TYR A N 1
ATOM 702 C CA . TYR A 1 91 ? -13.220 6.147 3.785 1.00 78.12 91 TYR A CA 1
ATOM 703 C C . TYR A 1 91 ? -12.875 7.241 2.771 1.00 78.12 91 TYR A C 1
ATOM 705 O O . TYR A 1 91 ? -13.307 7.149 1.632 1.00 78.12 91 TYR A O 1
ATOM 713 N N . ILE A 1 92 ? -12.072 8.237 3.158 1.00 82.38 92 ILE A N 1
ATOM 714 C CA . ILE A 1 92 ? -11.566 9.282 2.256 1.00 82.38 92 ILE A CA 1
ATOM 715 C C . ILE A 1 92 ? -10.204 8.883 1.673 1.00 82.38 92 ILE A C 1
ATOM 717 O O . ILE A 1 92 ? -9.961 9.042 0.480 1.00 82.38 92 ILE A O 1
ATOM 721 N N . LEU A 1 93 ? -9.316 8.321 2.497 1.00 81.00 93 LEU A N 1
ATOM 722 C CA . LEU A 1 93 ? -7.957 7.956 2.093 1.00 81.00 93 LEU A CA 1
ATOM 723 C C . LEU A 1 93 ? -7.933 6.927 0.948 1.00 81.00 93 LEU A C 1
ATOM 725 O O . LEU A 1 93 ? -7.139 7.054 0.020 1.00 81.00 93 LEU A O 1
ATOM 729 N N . ILE A 1 94 ? -8.791 5.905 1.015 1.00 81.69 94 ILE A N 1
ATOM 730 C CA . ILE A 1 94 ? -8.852 4.815 0.030 1.00 81.69 94 ILE A CA 1
ATOM 731 C C . ILE A 1 94 ? -9.227 5.332 -1.368 1.00 81.69 94 ILE A C 1
ATOM 733 O O . ILE A 1 94 ? -8.433 5.131 -2.292 1.00 81.69 94 ILE A O 1
ATOM 737 N N . PRO A 1 95 ? -10.376 6.014 -1.560 1.00 83.94 95 PRO A N 1
ATOM 738 C CA . PRO A 1 95 ? -10.742 6.539 -2.869 1.00 83.94 95 PRO A CA 1
ATOM 739 C C . PRO A 1 95 ? -9.778 7.624 -3.345 1.00 83.94 95 PRO A C 1
ATOM 741 O O . PRO A 1 95 ? -9.531 7.699 -4.541 1.00 83.94 95 PRO A O 1
ATOM 744 N N . MET A 1 96 ? -9.166 8.408 -2.450 1.00 84.31 96 MET A N 1
ATOM 745 C CA . MET A 1 96 ? -8.115 9.354 -2.836 1.00 84.31 96 MET A CA 1
ATOM 746 C C . MET A 1 96 ? -6.907 8.630 -3.452 1.00 84.31 96 MET A C 1
ATOM 748 O O . MET A 1 96 ? -6.463 8.989 -4.541 1.00 84.31 96 MET A O 1
ATOM 752 N N . MET A 1 97 ? -6.393 7.580 -2.798 1.00 79.69 97 MET A N 1
ATOM 753 C CA . MET A 1 97 ? -5.254 6.808 -3.312 1.00 79.69 97 MET A CA 1
ATOM 754 C C . MET A 1 97 ? -5.576 6.099 -4.631 1.00 79.69 97 MET A C 1
ATOM 756 O O . MET A 1 97 ? -4.745 6.087 -5.537 1.00 79.69 97 MET A O 1
ATOM 760 N N . MET A 1 98 ? -6.776 5.527 -4.758 1.00 81.38 98 MET A N 1
ATOM 761 C CA . MET A 1 98 ? -7.228 4.937 -6.020 1.00 81.38 98 MET A CA 1
ATOM 762 C C . MET A 1 98 ? -7.403 5.991 -7.113 1.00 81.38 98 MET A C 1
ATOM 764 O O . MET A 1 98 ? -6.987 5.765 -8.245 1.00 81.38 98 MET A O 1
ATOM 768 N N . GLY A 1 99 ? -7.987 7.142 -6.773 1.00 82.25 99 GLY A N 1
ATOM 769 C CA . GLY A 1 99 ? -8.246 8.245 -7.692 1.00 82.25 99 GLY A CA 1
ATOM 770 C C . GLY A 1 99 ? -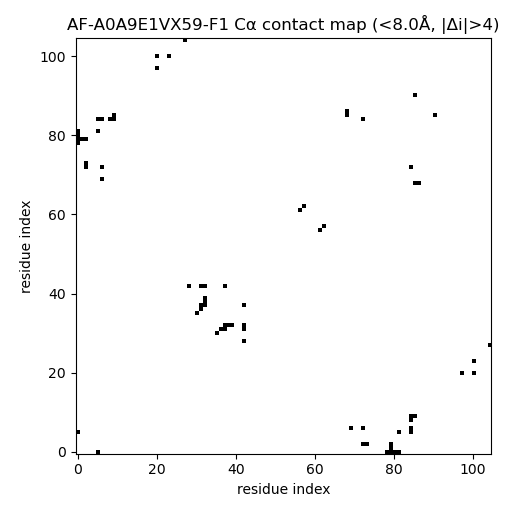6.966 8.756 -8.337 1.00 82.25 99 GLY A C 1
ATOM 771 O O . GLY A 1 99 ? -6.927 8.915 -9.551 1.00 82.25 99 GLY A O 1
ATOM 772 N N . VAL A 1 100 ? -5.887 8.895 -7.562 1.00 81.38 100 VAL A N 1
ATOM 773 C CA . VAL A 1 100 ? -4.559 9.238 -8.098 1.00 81.38 100 VAL A CA 1
ATOM 774 C C . VAL A 1 100 ? -4.096 8.216 -9.142 1.00 81.38 100 VAL A C 1
ATOM 776 O O . VAL A 1 100 ? -3.670 8.609 -10.221 1.00 81.38 100 VAL A O 1
ATOM 779 N N . GLY A 1 101 ? -4.235 6.913 -8.876 1.00 75.19 101 GLY A N 1
ATOM 780 C CA . GLY A 1 101 ? -3.859 5.863 -9.834 1.00 75.19 101 GLY A CA 1
ATOM 781 C C . GLY A 1 101 ? -4.742 5.806 -11.088 1.00 75.19 101 GLY A C 1
ATOM 782 O O . GLY A 1 101 ? -4.283 5.395 -12.151 1.00 75.19 101 GLY A O 1
ATOM 783 N N . VAL A 1 102 ? -6.006 6.226 -10.986 1.00 78.56 102 VAL A N 1
ATOM 784 C CA . VAL A 1 102 ? -6.914 6.335 -12.139 1.00 78.56 102 VAL A CA 1
ATOM 785 C C . VAL A 1 102 ? -6.593 7.568 -12.983 1.00 78.56 102 VAL A C 1
ATOM 787 O O . VAL A 1 102 ? -6.634 7.471 -14.209 1.00 78.56 102 VAL A O 1
ATOM 790 N N . LEU A 1 103 ? -6.273 8.692 -12.333 1.00 80.12 103 LEU A N 1
ATOM 791 C CA . LEU A 1 103 ? -5.921 9.963 -12.969 1.00 80.12 103 LEU A CA 1
ATOM 792 C C . LEU A 1 103 ? -4.554 9.930 -13.655 1.00 80.12 103 LEU A C 1
ATOM 794 O O . LEU A 1 103 ? -4.383 10.612 -14.654 1.00 80.12 103 LEU A O 1
ATOM 798 N N . LEU A 1 104 ? -3.613 9.125 -13.157 1.00 71.00 104 LEU A N 1
ATOM 799 C CA . LEU A 1 104 ? -2.274 8.929 -13.731 1.00 71.00 104 LEU A CA 1
ATOM 800 C C . LEU A 1 104 ? -2.258 8.177 -15.080 1.00 71.00 104 LEU A C 1
ATOM 802 O O . LEU A 1 104 ? -1.220 7.640 -15.452 1.00 71.00 104 LEU A O 1
ATOM 806 N N . ARG A 1 105 ? -3.393 8.095 -15.785 1.00 59.41 105 ARG A N 1
ATOM 807 C CA . ARG A 1 105 ? -3.451 7.497 -17.124 1.00 59.41 105 ARG A CA 1
ATOM 808 C C . ARG A 1 105 ? -2.829 8.421 -18.165 1.00 59.41 105 ARG A C 1
ATOM 810 O O . ARG A 1 105 ? -3.120 9.636 -18.098 1.00 59.41 105 ARG A O 1
#

pLDDT: mean 79.31, std 6.84, range [59.41, 90.69]

Secondary structure (DSSP, 8-state):
--HHHHHHHHHHHHHHHHHHHHHHHHHHHHHHHHTS---HHHHHHHHHHHHHHHHHHIIIIIHHHHHHHHHHHHHSPSSP-GGGSS-HHHHHHHHHHHHHHHHT-

Foldseek 3Di:
DDLVVLLVVLVVVVVVLVVVLVVLVVVVLVCCVPPVVDPPVVSVVVVVVCVVCCVVCCVPVVVVQSVVLSVVSVPDDPDDDNVSSHDPVVVVVSVVVVVVSVVVD

Solvent-accessible surface area (backbone atoms only — not comparable to full-atom values): 5987 Å² total; per-residue (Å²): 98,58,67,68,56,43,52,50,51,48,52,50,51,51,52,54,55,50,52,52,50,51,57,53,49,51,53,50,54,52,45,41,57,71,75,63,76,47,55,69,66,59,57,53,51,50,50,51,52,49,50,52,52,48,51,52,49,42,59,51,55,46,50,51,48,50,52,52,50,51,53,50,58,68,71,52,71,82,82,48,56,81,88,63,55,56,61,77,69,50,73,53,50,54,58,51,58,52,46,53,66,63,65,72,108

Mean predicted aligned error: 7.72 Å

Sequence (105 aa):
MNKNNLISIAGGFWCVVGLFLVIRGFGMYQLAGQEQHSTQVAIVISGIIAALIGLVKGKFVLSKTARKNKTRIHELEDPVHIHQIFAKPFYILIPMMMGVGVLLR

Radius of gyration: 17.4 Å; Cα contacts (8 Å, |Δi|>4): 37; chains: 1; bounding box: 40×21×49 Å